Protein AF-A0A845JYW6-F1 (afdb_monomer_lite)

pLDDT: mean 92.96, std 7.3, range [47.09, 98.12]

Foldseek 3Di:
DDDWDKDWPDDADADQKTKIKIFAPCQQVVCLLFWDAPDDDDDDDDAQDWTWTFGADNPPRDTLFTWIKHWHPACRDPVNTTMIMIITGRHNSSRD

Radius of gyration: 12.9 Å; chains: 1; bounding box: 34×27×31 Å

Sequence (96 aa):
MNDTITAIATPPGEGGVGVIRISGKDALAIAFRLFHPASGPLEEPAPQKVLFGEIRDPETEQCVDQVLLTFFKQPKSYTAEDVIEISAHGGAWIVS

Secondary structure (DSSP, 8-state):
----EEEE-SPSS--SEEEEEEESTTHHHHHHHHEEESSS---PPPTT-EEEEEEE-TTT--EEEEEEEEEE-TTSSTTSS-EEEEEEE--TTT--

Structure (mmCIF, N/CA/C/O backbone):
data_AF-A0A845JYW6-F1
#
_entry.id   AF-A0A845JYW6-F1
#
loop_
_atom_site.group_PDB
_atom_site.id
_atom_site.type_symbol
_atom_site.label_atom_id
_atom_site.label_alt_id
_atom_site.label_comp_id
_atom_site.label_asym_id
_atom_site.label_entity_id
_atom_site.label_seq_id
_atom_site.pdbx_PDB_ins_code
_atom_site.Cartn_x
_atom_site.Cartn_y
_atom_site.Cartn_z
_atom_site.occupancy
_atom_site.B_iso_or_equiv
_atom_site.auth_seq_id
_atom_site.auth_comp_id
_atom_site.auth_asym_id
_atom_site.auth_atom_id
_atom_site.pdbx_PDB_model_num
ATOM 1 N N . MET A 1 1 ? -20.202 -8.983 2.331 1.00 47.09 1 MET A N 1
ATOM 2 C CA . MET A 1 1 ? -20.167 -9.812 1.109 1.00 47.09 1 MET A CA 1
ATOM 3 C C . MET A 1 1 ? -19.751 -8.887 -0.030 1.00 47.09 1 MET A C 1
ATOM 5 O O . MET A 1 1 ? -20.557 -8.574 -0.886 1.00 47.09 1 MET A O 1
ATOM 9 N N . ASN A 1 2 ? -18.529 -8.361 0.068 1.00 73.69 2 ASN A N 1
ATOM 10 C CA . ASN A 1 2 ? -17.922 -7.441 -0.890 1.00 73.69 2 ASN A CA 1
ATOM 11 C C . ASN A 1 2 ? -16.535 -8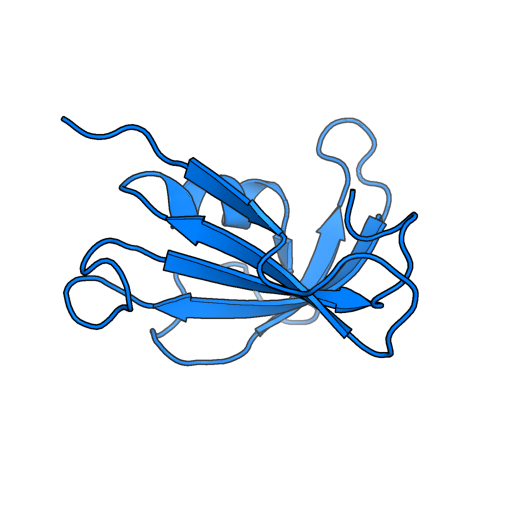.002 -1.191 1.00 73.69 2 ASN A C 1
ATOM 13 O O . ASN A 1 2 ? -15.850 -8.454 -0.263 1.00 73.69 2 ASN A O 1
ATOM 17 N N . ASP A 1 3 ? -16.171 -8.020 -2.464 1.00 91.44 3 ASP A N 1
ATOM 18 C CA . ASP A 1 3 ? -14.837 -8.406 -2.899 1.00 91.44 3 ASP A CA 1
ATOM 19 C C . ASP A 1 3 ? -13.830 -7.315 -2.528 1.00 91.44 3 ASP A C 1
ATOM 21 O O . ASP A 1 3 ? -14.181 -6.139 -2.416 1.00 91.44 3 ASP A O 1
ATOM 25 N N . THR A 1 4 ? -12.572 -7.706 -2.335 1.00 96.56 4 THR A N 1
ATOM 26 C CA . THR A 1 4 ? -11.482 -6.738 -2.195 1.00 96.56 4 THR A CA 1
ATOM 27 C C . THR A 1 4 ? -11.139 -6.202 -3.585 1.00 96.56 4 THR A C 1
ATOM 29 O O . THR A 1 4 ? -10.781 -6.973 -4.474 1.00 96.56 4 THR A O 1
ATOM 32 N N . ILE A 1 5 ? -11.261 -4.890 -3.778 1.00 96.56 5 ILE A N 1
ATOM 33 C CA . ILE A 1 5 ? -11.062 -4.213 -5.066 1.00 96.56 5 ILE A CA 1
ATOM 34 C C . ILE A 1 5 ? -9.756 -3.420 -5.083 1.00 96.56 5 ILE A C 1
ATOM 36 O O . ILE A 1 5 ? -9.284 -2.972 -4.039 1.00 96.56 5 ILE A O 1
ATOM 40 N N . THR A 1 6 ? -9.202 -3.200 -6.276 1.00 96.81 6 THR A N 1
ATOM 41 C CA . THR A 1 6 ? -8.035 -2.337 -6.495 1.00 96.81 6 THR A CA 1
ATOM 42 C C . THR A 1 6 ? -8.243 -1.432 -7.706 1.00 96.81 6 THR A C 1
ATOM 44 O O . THR A 1 6 ? -8.905 -1.828 -8.666 1.00 96.81 6 THR A O 1
ATOM 47 N N . ALA A 1 7 ? -7.708 -0.213 -7.655 1.00 95.50 7 ALA A N 1
ATOM 48 C CA . ALA A 1 7 ? -7.724 0.728 -8.770 1.00 95.50 7 ALA A CA 1
ATOM 49 C C . ALA A 1 7 ? -6.583 1.749 -8.671 1.00 95.50 7 ALA A C 1
ATOM 51 O O . ALA A 1 7 ? -6.135 2.105 -7.578 1.00 95.50 7 ALA A O 1
ATOM 52 N N . ILE A 1 8 ? -6.177 2.288 -9.821 1.00 95.50 8 ILE A N 1
ATOM 53 C CA . ILE A 1 8 ? -5.339 3.487 -9.897 1.00 95.50 8 ILE A CA 1
ATOM 54 C C . ILE A 1 8 ? -6.215 4.689 -9.513 1.00 95.50 8 ILE A C 1
ATOM 56 O O . ILE A 1 8 ? -7.242 4.948 -10.138 1.00 95.50 8 ILE A O 1
ATOM 60 N N . ALA A 1 9 ? -5.834 5.403 -8.457 1.00 94.50 9 ALA A N 1
ATOM 61 C CA . ALA A 1 9 ? -6.572 6.529 -7.887 1.00 94.50 9 ALA A CA 1
ATOM 62 C C . ALA A 1 9 ? -6.134 7.897 -8.447 1.00 94.50 9 ALA A C 1
ATOM 64 O O . ALA A 1 9 ? -6.775 8.910 -8.164 1.00 94.50 9 ALA A O 1
ATOM 65 N N . THR A 1 10 ? -5.056 7.940 -9.233 1.00 94.12 10 THR A N 1
ATOM 66 C CA . THR A 1 10 ? -4.554 9.138 -9.927 1.00 94.12 10 THR A CA 1
ATOM 67 C C . THR A 1 10 ? -4.913 9.132 -11.420 1.00 94.12 10 THR A C 1
ATOM 69 O O . THR A 1 10 ? -5.097 8.058 -11.991 1.00 94.12 10 THR A O 1
ATOM 72 N N . PRO A 1 11 ? -5.003 10.304 -12.086 1.00 92.19 11 PRO A N 1
ATOM 73 C CA . PRO A 1 11 ? -5.204 10.367 -13.534 1.00 92.19 11 PRO A CA 1
ATOM 74 C C . PRO A 1 11 ? -4.116 9.609 -14.316 1.00 92.19 11 PRO A C 1
ATOM 76 O O . PRO A 1 11 ? -2.975 9.553 -13.854 1.00 92.19 11 PRO A O 1
ATOM 79 N N . PRO A 1 12 ? -4.434 9.067 -15.506 1.00 88.12 12 PRO A N 1
ATOM 80 C CA . PRO A 1 12 ? -3.440 8.428 -16.360 1.00 88.12 12 PRO A CA 1
ATOM 81 C C . PRO A 1 12 ? -2.453 9.458 -16.923 1.00 88.12 12 PRO A C 1
ATOM 83 O O . PRO A 1 12 ? -2.828 10.594 -17.221 1.00 88.12 12 PRO A O 1
ATOM 86 N N . GLY A 1 13 ? -1.207 9.036 -17.130 1.00 84.06 13 GLY A N 1
ATOM 87 C CA . GLY A 1 13 ? -0.138 9.865 -17.683 1.00 84.06 13 GLY A CA 1
ATOM 88 C C . GLY A 1 13 ? 1.132 9.793 -16.843 1.00 84.06 13 GLY A C 1
ATOM 89 O O . GLY A 1 13 ? 1.266 8.925 -15.985 1.00 84.06 13 GLY A O 1
ATOM 90 N N . GLU A 1 14 ? 2.062 10.704 -17.112 1.00 87.00 14 GLU A N 1
ATOM 91 C CA . GLU A 1 14 ? 3.286 10.852 -16.326 1.00 87.00 14 GLU A CA 1
ATOM 92 C C . GLU A 1 14 ? 3.079 11.878 -15.208 1.00 87.00 14 GLU A C 1
ATOM 94 O O . GLU A 1 14 ? 2.622 13.000 -15.440 1.00 87.00 14 GLU A O 1
ATOM 99 N N . GLY A 1 15 ? 3.442 11.496 -13.988 1.00 88.50 15 GLY A N 1
ATOM 100 C CA . GLY A 1 15 ? 3.446 12.364 -12.817 1.00 88.50 15 GLY A CA 1
ATOM 101 C C . GLY A 1 15 ? 4.576 12.000 -11.861 1.00 88.50 15 GLY A C 1
ATOM 102 O O . GLY A 1 15 ? 5.187 10.941 -11.970 1.00 88.50 15 GLY A O 1
ATOM 10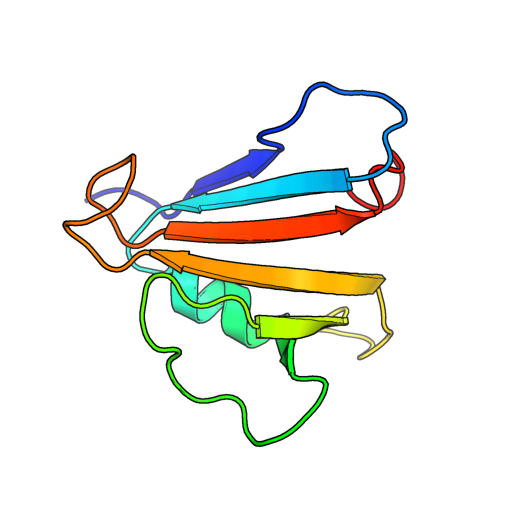3 N N . GLY A 1 16 ? 4.860 12.871 -10.889 1.00 91.81 16 GLY A N 1
ATOM 104 C CA . GLY A 1 16 ? 5.843 12.552 -9.847 1.00 91.81 16 GLY A CA 1
ATOM 105 C C . GLY A 1 16 ? 5.409 11.368 -8.975 1.00 91.81 16 GLY A C 1
ATOM 106 O O . GLY A 1 16 ? 6.245 10.578 -8.553 1.00 91.81 16 GLY A O 1
ATOM 107 N N . VAL A 1 17 ? 4.098 11.222 -8.751 1.00 94.81 17 VAL A N 1
ATOM 108 C CA . VAL A 1 17 ? 3.499 10.164 -7.929 1.00 94.81 17 VAL A CA 1
ATOM 109 C C . VAL A 1 17 ? 2.241 9.630 -8.607 1.00 94.81 17 VAL A C 1
ATOM 111 O O . VAL A 1 17 ? 1.427 10.415 -9.095 1.00 94.81 17 VAL A O 1
ATOM 114 N N . GLY A 1 18 ? 2.069 8.310 -8.586 1.00 96.06 18 GLY A N 1
ATOM 115 C CA . GLY A 1 18 ? 0.805 7.639 -8.868 1.00 96.06 18 GLY A CA 1
ATOM 116 C C . GLY A 1 18 ? 0.332 6.872 -7.638 1.00 96.06 18 GLY A C 1
ATOM 117 O O . GLY A 1 18 ? 1.148 6.355 -6.876 1.00 96.06 18 GLY A O 1
ATOM 118 N N . VAL A 1 19 ? -0.982 6.833 -7.415 1.00 97.06 19 VAL A N 1
ATOM 119 C CA . VAL A 1 19 ? -1.563 6.170 -6.237 1.00 97.06 19 VAL A CA 1
ATOM 120 C C . VAL A 1 19 ? -2.377 4.966 -6.675 1.00 97.06 19 VAL A C 1
ATOM 122 O O . VAL A 1 19 ? -3.288 5.103 -7.487 1.00 97.06 19 VAL A O 1
ATOM 125 N N . ILE A 1 20 ? -2.089 3.804 -6.096 1.00 97.38 20 ILE A N 1
ATOM 126 C CA . ILE A 1 20 ? -2.902 2.590 -6.214 1.00 97.38 20 ILE A CA 1
ATOM 127 C C . ILE A 1 20 ? -3.648 2.413 -4.895 1.00 97.38 20 ILE A C 1
ATOM 129 O O . ILE A 1 20 ? -3.040 2.446 -3.823 1.00 97.38 20 ILE A O 1
ATOM 133 N N . ARG A 1 21 ? -4.968 2.234 -4.958 1.00 97.81 21 ARG A N 1
ATOM 134 C CA . ARG A 1 21 ? -5.814 2.022 -3.781 1.00 97.81 21 ARG A CA 1
ATOM 135 C C . ARG A 1 21 ? -6.403 0.622 -3.797 1.00 97.81 21 ARG A C 1
ATOM 137 O O . ARG A 1 21 ? -7.020 0.237 -4.784 1.00 97.81 21 ARG A O 1
ATOM 144 N N . ILE A 1 22 ? -6.295 -0.073 -2.669 1.00 97.88 22 ILE A N 1
ATOM 145 C CA . ILE A 1 22 ? -6.929 -1.369 -2.414 1.00 97.88 22 ILE A CA 1
ATOM 146 C C . ILE A 1 22 ? -7.960 -1.178 -1.295 1.00 97.88 22 ILE A C 1
ATOM 148 O O . ILE A 1 22 ? -7.622 -0.601 -0.264 1.00 97.88 22 ILE A O 1
ATOM 152 N N . SER A 1 23 ? -9.200 -1.637 -1.477 1.00 97.94 23 SER A N 1
ATOM 153 C CA . SER A 1 23 ? -10.278 -1.554 -0.473 1.00 97.94 23 SER A CA 1
ATOM 154 C C . SER A 1 23 ? -10.926 -2.912 -0.274 1.00 97.94 23 SER A C 1
ATOM 156 O O . SER A 1 23 ? -11.278 -3.565 -1.253 1.00 97.94 23 SER A O 1
ATOM 158 N N . GLY A 1 24 ? -11.112 -3.317 0.979 1.00 97.06 24 GLY A N 1
ATOM 159 C CA . GLY A 1 24 ? -11.841 -4.528 1.341 1.00 97.06 24 GLY A CA 1
ATOM 160 C C . GLY A 1 24 ? -11.160 -5.330 2.444 1.00 97.06 24 GLY A C 1
ATOM 161 O O . GLY A 1 24 ? -10.067 -5.009 2.907 1.00 97.06 24 GLY A O 1
ATOM 162 N N . LYS A 1 25 ? -11.819 -6.414 2.857 1.00 95.81 25 LYS A N 1
ATOM 163 C CA . LYS A 1 25 ? -11.395 -7.268 3.982 1.00 95.81 25 LYS A CA 1
ATOM 164 C C . LYS A 1 25 ? -9.985 -7.864 3.831 1.00 95.81 25 LYS A C 1
ATOM 166 O O . LYS A 1 25 ? -9.352 -8.155 4.839 1.00 95.81 25 LYS A O 1
ATOM 171 N N . ASP A 1 26 ? -9.502 -8.039 2.599 1.00 96.62 26 ASP A N 1
ATOM 172 C CA . ASP A 1 26 ? -8.192 -8.638 2.320 1.00 96.62 26 ASP A CA 1
ATOM 173 C C . ASP A 1 26 ? -7.142 -7.582 1.934 1.00 96.62 26 ASP A C 1
ATOM 175 O O . ASP A 1 26 ? -6.009 -7.941 1.621 1.00 96.62 26 ASP A O 1
ATOM 179 N N . ALA A 1 27 ? -7.479 -6.282 1.958 1.00 96.56 27 ALA A N 1
ATOM 180 C CA . ALA A 1 27 ? -6.605 -5.214 1.465 1.00 96.56 27 ALA A CA 1
ATOM 181 C C . ALA A 1 27 ? -5.228 -5.226 2.142 1.00 96.56 27 ALA A C 1
ATOM 183 O O . ALA A 1 27 ? -4.199 -5.192 1.464 1.00 96.56 27 ALA A O 1
ATOM 184 N N . LEU A 1 28 ? -5.210 -5.345 3.473 1.00 95.44 28 LEU A N 1
ATOM 185 C CA . LEU A 1 28 ? -3.974 -5.412 4.249 1.00 95.44 28 LEU A CA 1
ATOM 186 C C . LEU A 1 28 ? -3.153 -6.663 3.904 1.00 95.44 28 LEU A C 1
ATOM 188 O O . LEU A 1 28 ? -1.954 -6.559 3.669 1.00 95.44 28 LEU A O 1
ATOM 192 N N . ALA A 1 29 ? -3.797 -7.831 3.825 1.00 95.38 29 ALA A N 1
ATOM 193 C CA . ALA A 1 29 ? -3.125 -9.097 3.536 1.00 95.38 29 ALA A CA 1
ATOM 194 C C . ALA A 1 29 ? -2.506 -9.116 2.129 1.00 95.38 29 ALA A C 1
ATOM 196 O O . ALA A 1 29 ? -1.375 -9.568 1.957 1.00 95.38 29 ALA A O 1
ATOM 197 N N . ILE A 1 30 ? -3.223 -8.589 1.130 1.00 95.81 30 ILE A N 1
ATOM 198 C CA . ILE A 1 30 ? -2.722 -8.460 -0.243 1.00 95.81 30 ILE A CA 1
ATOM 199 C C . ILE A 1 30 ? -1.507 -7.535 -0.273 1.00 95.81 30 ILE A C 1
ATOM 201 O O . ILE A 1 30 ? -0.471 -7.910 -0.820 1.00 95.81 30 ILE A O 1
ATOM 205 N N . ALA A 1 31 ? -1.609 -6.355 0.344 1.00 95.50 31 ALA A N 1
ATOM 206 C CA . ALA A 1 31 ? -0.514 -5.394 0.364 1.00 95.50 31 ALA A CA 1
ATOM 207 C C . ALA A 1 31 ? 0.733 -5.955 1.060 1.00 95.50 31 ALA A C 1
ATOM 209 O O . ALA A 1 31 ? 1.841 -5.785 0.564 1.00 95.50 31 ALA A O 1
ATOM 210 N N . PHE A 1 32 ? 0.556 -6.684 2.162 1.00 92.88 32 PHE A N 1
ATOM 211 C CA . PHE A 1 32 ? 1.654 -7.252 2.948 1.00 92.88 32 PHE A CA 1
ATOM 212 C C . PHE A 1 32 ? 2.367 -8.417 2.262 1.00 92.88 32 PHE A C 1
ATOM 214 O O . PHE A 1 32 ? 3.505 -8.719 2.599 1.00 92.88 32 PHE A O 1
ATOM 221 N N . ARG A 1 33 ? 1.733 -9.058 1.277 1.00 94.62 33 ARG A N 1
ATOM 222 C CA . ARG A 1 33 ? 2.407 -10.060 0.444 1.00 94.62 33 ARG A CA 1
ATOM 223 C C . ARG A 1 33 ? 3.389 -9.432 -0.551 1.00 94.62 33 ARG A C 1
ATOM 225 O O . ARG A 1 33 ? 4.280 -10.117 -1.028 1.00 94.62 33 ARG A O 1
ATOM 232 N N . LEU A 1 34 ? 3.183 -8.164 -0.906 1.00 96.00 34 LEU A N 1
ATOM 233 C CA . LEU A 1 34 ? 3.950 -7.458 -1.937 1.00 96.00 34 LEU A CA 1
ATOM 234 C C . LEU A 1 34 ? 4.948 -6.460 -1.334 1.00 96.00 34 LEU A C 1
ATOM 236 O O . LEU A 1 34 ? 6.031 -6.241 -1.879 1.00 96.00 34 LEU A O 1
ATOM 240 N N . PHE A 1 35 ? 4.571 -5.833 -0.221 1.00 97.25 35 PHE A N 1
ATOM 241 C CA . PHE A 1 35 ? 5.320 -4.757 0.406 1.00 97.25 35 PHE A CA 1
ATOM 242 C C . PHE A 1 35 ? 6.398 -5.270 1.358 1.00 97.25 35 PHE A C 1
ATOM 244 O O . PHE A 1 35 ? 6.134 -6.062 2.259 1.00 97.25 35 PHE A O 1
ATOM 251 N N . HIS A 1 36 ? 7.598 -4.727 1.199 1.00 96.25 36 HIS A N 1
ATOM 252 C CA . HIS A 1 36 ? 8.771 -5.020 2.003 1.00 96.25 36 HIS A CA 1
ATOM 253 C C . HIS A 1 36 ? 9.266 -3.719 2.645 1.00 96.25 36 HIS A C 1
ATOM 255 O O . HIS A 1 36 ? 9.678 -2.807 1.925 1.00 96.25 36 HIS A O 1
ATOM 261 N N . PRO A 1 37 ? 9.218 -3.578 3.980 1.00 95.75 37 PRO A N 1
ATOM 262 C CA . PRO A 1 37 ? 9.611 -2.341 4.639 1.00 95.75 37 PRO A CA 1
ATOM 263 C C . PRO A 1 37 ? 11.114 -2.096 4.467 1.00 95.75 37 PRO A C 1
ATOM 265 O O . PRO A 1 37 ? 11.922 -3.017 4.565 1.00 95.75 37 PRO A O 1
ATOM 268 N N . ALA A 1 38 ? 11.503 -0.836 4.257 1.00 95.19 38 ALA A N 1
ATOM 269 C CA . ALA A 1 38 ? 12.914 -0.466 4.127 1.00 95.19 38 ALA A CA 1
ATOM 270 C C . ALA A 1 38 ? 13.699 -0.671 5.436 1.00 95.19 38 ALA A C 1
ATOM 272 O O . ALA A 1 38 ? 14.926 -0.776 5.426 1.00 95.19 38 ALA A O 1
ATOM 273 N N . SER A 1 39 ? 13.004 -0.694 6.577 1.00 91.12 39 SER A N 1
ATOM 274 C CA . SER A 1 39 ? 13.589 -0.969 7.883 1.00 91.12 39 SER A CA 1
ATOM 275 C C . SER A 1 39 ? 12.600 -1.670 8.813 1.00 91.12 39 SER A C 1
ATOM 277 O O . SER A 1 39 ? 11.404 -1.384 8.811 1.00 91.12 39 SER A O 1
ATOM 279 N N . GLY A 1 40 ? 13.129 -2.567 9.648 1.00 87.50 40 GLY A N 1
ATOM 280 C CA . GLY A 1 40 ? 12.345 -3.314 10.632 1.00 87.50 40 GLY A CA 1
ATOM 281 C C . GLY A 1 40 ? 11.527 -4.473 10.042 1.00 87.50 40 GLY A C 1
ATOM 282 O O . GLY A 1 40 ? 11.536 -4.698 8.832 1.00 87.50 40 GLY A O 1
ATOM 283 N N . PRO A 1 41 ? 10.865 -5.260 10.907 1.00 86.88 41 PRO A N 1
ATOM 284 C CA . PRO A 1 41 ? 9.971 -6.330 10.479 1.00 86.88 41 PRO A CA 1
ATOM 285 C C . PRO A 1 41 ? 8.657 -5.775 9.909 1.00 86.88 41 PRO A C 1
ATOM 287 O O . PRO A 1 41 ? 8.212 -4.685 10.271 1.00 86.88 41 PRO A O 1
ATOM 290 N N . LEU A 1 42 ? 8.011 -6.554 9.039 1.00 83.50 42 LEU A N 1
ATOM 291 C CA . LEU A 1 42 ? 6.672 -6.255 8.536 1.00 83.50 42 LEU A CA 1
ATOM 292 C C . LEU A 1 42 ? 5.620 -6.677 9.575 1.00 83.50 42 LEU A C 1
ATOM 294 O O . LEU A 1 42 ? 5.254 -7.847 9.667 1.00 83.50 42 LEU A O 1
ATOM 298 N N . GLU A 1 43 ? 5.151 -5.715 10.366 1.00 88.25 43 GLU A N 1
ATOM 299 C CA . GLU A 1 43 ? 4.081 -5.879 11.361 1.00 88.25 43 GLU A CA 1
ATOM 300 C C . GLU A 1 43 ? 2.820 -5.117 10.932 1.00 88.25 43 GLU A C 1
ATOM 302 O O . GLU A 1 43 ? 2.909 -4.197 10.116 1.00 88.25 43 GLU A O 1
ATOM 307 N N . GLU A 1 44 ? 1.641 -5.479 11.468 1.00 87.06 44 GLU A N 1
ATOM 308 C CA . GLU A 1 44 ? 0.405 -4.721 11.201 1.00 87.06 44 GLU A CA 1
ATOM 309 C C . GLU A 1 44 ? 0.651 -3.240 11.534 1.00 87.06 44 GLU A C 1
ATOM 311 O O . GLU A 1 44 ? 0.993 -2.910 12.675 1.00 87.06 44 GLU A O 1
ATOM 316 N N . PRO A 1 45 ? 0.511 -2.325 10.561 1.00 87.62 45 PRO A N 1
ATOM 317 C CA . PRO A 1 45 ? 0.955 -0.967 10.750 1.00 87.62 45 PRO A CA 1
ATOM 318 C C . PRO A 1 45 ? -0.094 -0.206 11.546 1.00 87.62 45 PRO A C 1
ATOM 320 O O . PRO A 1 45 ? -1.302 -0.417 11.405 1.00 87.62 45 PRO A O 1
ATOM 323 N N . ALA A 1 46 ? 0.360 0.744 12.358 1.00 92.31 46 ALA A N 1
ATOM 324 C CA . ALA A 1 46 ? -0.562 1.689 12.963 1.00 92.31 46 ALA A CA 1
ATOM 325 C C . ALA A 1 46 ? -1.345 2.415 11.846 1.00 92.31 46 ALA A C 1
ATOM 327 O O . ALA A 1 46 ? -0.732 2.902 10.890 1.00 92.31 46 ALA A O 1
ATOM 328 N N . PRO A 1 47 ? -2.684 2.504 11.941 1.00 94.62 47 PRO A N 1
ATOM 329 C CA . PRO A 1 47 ? -3.476 3.148 10.907 1.00 94.62 47 PRO A CA 1
ATOM 330 C C . PRO A 1 47 ? -3.086 4.622 10.769 1.00 94.62 47 PRO A C 1
ATOM 332 O O . PRO A 1 47 ? -2.712 5.277 11.743 1.00 94.62 47 PRO A O 1
ATOM 335 N N . GLN A 1 48 ? -3.205 5.145 9.550 1.00 94.88 48 GLN A N 1
ATOM 336 C CA . GLN A 1 48 ? -2.893 6.527 9.180 1.00 94.88 48 GLN A CA 1
ATOM 337 C C . GLN A 1 48 ? -1.423 6.900 9.441 1.00 94.88 48 GLN A C 1
ATOM 339 O O . GLN A 1 48 ? -1.091 8.059 9.701 1.00 94.88 48 GLN A O 1
ATOM 344 N N . LYS A 1 49 ? -0.529 5.908 9.372 1.00 94.44 49 LYS A N 1
ATOM 345 C CA . LYS A 1 49 ? 0.921 6.096 9.320 1.00 94.44 49 LYS A CA 1
ATOM 346 C C . LYS A 1 49 ? 1.443 5.707 7.949 1.00 94.44 49 LYS A C 1
ATOM 348 O O . LYS A 1 49 ? 0.942 4.777 7.325 1.00 94.44 49 LYS A O 1
ATOM 353 N N . VAL A 1 50 ? 2.462 6.442 7.524 1.00 95.69 50 VAL A N 1
ATOM 354 C CA . VAL A 1 50 ? 3.168 6.202 6.272 1.00 95.69 50 VAL A CA 1
ATOM 355 C C . VAL A 1 50 ? 4.349 5.284 6.554 1.00 95.69 50 VAL A C 1
ATOM 357 O O . VAL A 1 50 ? 5.153 5.563 7.445 1.00 95.69 50 VAL A O 1
ATOM 360 N N . LEU A 1 51 ? 4.446 4.208 5.787 1.00 95.88 51 LEU A N 1
ATOM 361 C CA . LEU A 1 51 ? 5.578 3.294 5.761 1.00 95.88 51 LEU A CA 1
ATOM 362 C C . LEU A 1 51 ? 6.363 3.513 4.472 1.00 95.88 51 LEU A C 1
ATOM 364 O O . LEU A 1 51 ? 5.767 3.708 3.415 1.00 95.88 51 LEU A O 1
ATOM 368 N N . PHE A 1 52 ? 7.687 3.452 4.558 1.00 97.38 52 PHE A N 1
ATOM 369 C CA . PHE A 1 52 ? 8.571 3.478 3.396 1.00 97.38 52 PHE A CA 1
ATOM 370 C C . PHE A 1 52 ? 9.151 2.086 3.154 1.00 97.38 52 PHE A C 1
ATOM 372 O O . PHE A 1 52 ? 9.548 1.399 4.101 1.00 97.38 52 PHE A O 1
ATOM 379 N N . GLY A 1 53 ? 9.193 1.670 1.895 1.00 97.06 53 GLY A N 1
ATOM 380 C CA . GLY A 1 53 ? 9.656 0.345 1.519 1.00 97.06 53 GLY A CA 1
ATOM 381 C C . GLY A 1 53 ? 9.589 0.112 0.023 1.00 97.06 53 GLY A C 1
ATOM 382 O O . GLY A 1 53 ? 9.550 1.050 -0.768 1.00 97.06 53 GLY A O 1
ATOM 383 N N . GLU A 1 54 ? 9.571 -1.156 -0.348 1.00 97.56 54 GLU A N 1
ATOM 384 C CA . GLU A 1 54 ? 9.589 -1.624 -1.726 1.00 97.56 54 GLU A CA 1
ATOM 385 C C . GLU A 1 54 ? 8.360 -2.481 -2.002 1.00 97.56 54 GLU A C 1
ATOM 387 O O . GLU A 1 54 ? 7.945 -3.277 -1.160 1.00 97.56 54 GLU A O 1
ATOM 392 N N . ILE A 1 55 ? 7.805 -2.360 -3.202 1.00 97.25 55 ILE A N 1
ATOM 393 C CA . ILE A 1 55 ? 6.946 -3.400 -3.764 1.00 97.25 55 ILE A CA 1
ATOM 394 C C . ILE A 1 55 ? 7.838 -4.358 -4.535 1.00 97.25 55 ILE A C 1
ATOM 396 O O . ILE A 1 55 ? 8.653 -3.933 -5.355 1.00 97.25 55 ILE A O 1
ATOM 400 N N . ARG A 1 56 ? 7.683 -5.653 -4.267 1.00 96.31 56 ARG A N 1
ATOM 401 C CA . ARG A 1 56 ? 8.417 -6.713 -4.953 1.00 96.31 56 ARG A CA 1
ATOM 402 C C . ARG A 1 56 ? 7.468 -7.636 -5.690 1.00 96.31 56 ARG A C 1
ATOM 404 O O . ARG A 1 56 ? 6.342 -7.873 -5.251 1.00 96.31 56 ARG A O 1
ATOM 411 N N . ASP A 1 57 ? 7.945 -8.147 -6.813 1.00 94.19 57 ASP A N 1
ATOM 412 C CA . ASP A 1 57 ? 7.258 -9.194 -7.546 1.00 94.19 57 ASP A CA 1
ATOM 413 C C . ASP A 1 57 ? 7.268 -10.490 -6.705 1.00 94.19 57 ASP A C 1
ATOM 415 O O . ASP A 1 57 ? 8.340 -10.926 -6.278 1.00 94.19 57 ASP A O 1
ATOM 419 N N . PRO A 1 58 ? 6.102 -11.102 -6.429 1.00 92.12 58 PRO A N 1
ATOM 420 C CA . PRO A 1 58 ? 5.997 -12.224 -5.496 1.00 92.12 58 PRO A CA 1
ATOM 421 C C . PRO A 1 58 ? 6.554 -13.547 -6.044 1.00 92.12 58 PRO A C 1
ATOM 423 O O . PRO A 1 58 ? 6.649 -14.512 -5.290 1.00 92.12 58 PRO A O 1
ATOM 426 N N . GLU A 1 59 ? 6.864 -13.637 -7.341 1.00 94.38 59 GLU A N 1
ATOM 427 C CA . GLU A 1 59 ? 7.439 -14.841 -7.951 1.00 94.38 59 GLU A CA 1
ATOM 428 C C . GLU A 1 59 ? 8.963 -14.738 -8.068 1.00 94.38 59 GLU A C 1
ATOM 430 O O . GLU A 1 59 ? 9.679 -15.719 -7.869 1.00 94.38 59 GLU A O 1
ATOM 435 N N . THR A 1 60 ? 9.464 -13.548 -8.397 1.00 95.62 60 THR A N 1
ATOM 436 C CA . THR A 1 60 ? 10.878 -13.304 -8.707 1.00 95.62 60 THR A CA 1
ATOM 437 C C . THR A 1 60 ? 11.639 -12.583 -7.598 1.00 95.62 60 THR A C 1
ATOM 439 O O . THR A 1 60 ? 12.867 -12.513 -7.670 1.00 95.62 60 THR A O 1
ATOM 442 N N . GLU A 1 61 ? 10.941 -12.038 -6.596 1.00 94.25 61 GLU A N 1
ATOM 443 C CA . GLU A 1 61 ? 11.488 -11.208 -5.509 1.00 94.25 61 GLU A CA 1
ATOM 444 C C . GLU A 1 61 ? 12.178 -9.916 -5.993 1.00 94.25 61 GLU A C 1
ATOM 446 O O . GLU A 1 61 ? 12.850 -9.221 -5.222 1.00 94.25 61 GLU A O 1
ATOM 451 N N . GLN A 1 62 ? 12.025 -9.570 -7.276 1.00 96.31 62 GLN A N 1
ATOM 452 C CA . GLN A 1 62 ? 12.613 -8.367 -7.852 1.00 96.31 62 GLN A CA 1
ATOM 453 C C . GLN A 1 62 ? 11.865 -7.123 -7.377 1.00 96.31 62 GLN A C 1
ATOM 455 O O . GLN A 1 62 ? 10.637 -7.103 -7.305 1.00 96.31 62 GLN A O 1
ATOM 460 N N . CYS A 1 63 ? 12.622 -6.070 -7.064 1.00 95.88 63 CYS A N 1
ATOM 461 C CA . CYS A 1 63 ? 12.055 -4.772 -6.719 1.00 95.88 63 CYS A CA 1
ATOM 462 C C . CYS A 1 63 ? 11.362 -4.170 -7.947 1.00 95.88 63 CYS A C 1
ATOM 464 O O . CYS A 1 63 ? 11.999 -3.972 -8.982 1.00 95.88 63 CYS A O 1
ATOM 466 N N . VAL A 1 64 ? 10.063 -3.902 -7.807 1.00 95.69 64 VAL A N 1
ATOM 467 C CA . VAL A 1 64 ? 9.235 -3.228 -8.812 1.00 95.69 64 VAL A CA 1
ATOM 468 C C . VAL A 1 64 ? 9.356 -1.720 -8.638 1.00 95.69 64 VAL A C 1
ATOM 470 O O . VAL A 1 64 ? 9.625 -1.013 -9.605 1.00 95.69 64 VAL A O 1
ATOM 473 N N . ASP A 1 65 ? 9.179 -1.233 -7.405 1.00 96.94 65 ASP A N 1
ATOM 474 C CA . ASP A 1 65 ? 9.330 0.185 -7.081 1.00 96.94 65 ASP A CA 1
ATOM 475 C C . ASP A 1 65 ? 9.581 0.437 -5.586 1.00 96.94 65 ASP A C 1
ATOM 477 O O . ASP A 1 65 ? 9.194 -0.360 -4.727 1.00 96.94 65 ASP A O 1
ATOM 481 N N . GLN A 1 66 ? 10.172 1.592 -5.277 1.00 97.25 66 GLN A N 1
ATOM 482 C CA . GLN A 1 66 ? 10.224 2.162 -3.932 1.00 97.25 66 GLN A CA 1
ATOM 483 C C . GLN A 1 66 ? 8.986 3.026 -3.691 1.00 97.25 66 GLN A C 1
ATOM 485 O O . GLN A 1 66 ? 8.732 3.984 -4.418 1.00 97.25 66 GLN A O 1
ATOM 490 N N . VAL A 1 67 ? 8.226 2.712 -2.645 1.00 98.00 67 VAL A N 1
ATOM 491 C CA . VAL A 1 67 ? 6.892 3.279 -2.427 1.00 98.00 67 VAL A CA 1
ATOM 492 C C . VAL A 1 67 ? 6.699 3.805 -1.011 1.00 98.00 67 VAL A C 1
ATOM 494 O O . VAL A 1 67 ? 7.395 3.431 -0.061 1.00 98.00 67 VAL A O 1
ATOM 497 N N . LEU A 1 68 ? 5.671 4.637 -0.866 1.00 97.69 68 LEU A N 1
ATOM 498 C CA . LEU A 1 68 ? 5.059 4.943 0.419 1.00 97.69 68 LEU A CA 1
ATOM 499 C C . LEU A 1 68 ? 3.735 4.187 0.541 1.00 97.69 68 LEU A C 1
ATOM 501 O O . LEU A 1 68 ? 2.862 4.326 -0.312 1.00 97.69 68 LEU A O 1
ATOM 505 N N . LEU A 1 69 ? 3.565 3.425 1.618 1.00 97.56 69 LEU A N 1
ATOM 506 C CA . LEU A 1 69 ? 2.337 2.692 1.917 1.00 97.56 69 LEU A CA 1
ATOM 507 C C . LEU A 1 69 ? 1.620 3.326 3.108 1.00 97.56 69 LEU A C 1
ATOM 509 O O . LEU A 1 69 ? 2.237 3.607 4.134 1.00 97.56 69 LEU A O 1
ATOM 513 N N . THR A 1 70 ? 0.307 3.522 2.996 1.00 97.38 70 THR A N 1
ATOM 514 C CA . THR A 1 70 ? -0.544 3.991 4.098 1.00 97.38 70 THR A CA 1
ATOM 515 C C . THR A 1 70 ? -1.723 3.050 4.294 1.00 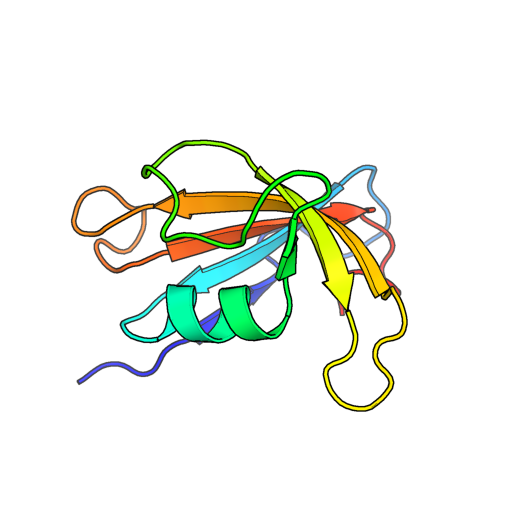97.38 70 THR A C 1
ATOM 517 O O . THR A 1 70 ? -2.447 2.744 3.349 1.00 97.38 70 THR A O 1
ATOM 520 N N . PHE A 1 71 ? -1.939 2.616 5.536 1.00 97.44 71 PHE A N 1
ATOM 521 C CA . PHE A 1 71 ? -3.089 1.800 5.922 1.00 97.44 71 PHE A CA 1
ATOM 522 C C . PHE A 1 71 ? -4.157 2.640 6.621 1.00 97.44 71 PHE A C 1
ATOM 524 O O . PHE A 1 71 ? -3.872 3.343 7.588 1.00 97.44 71 PHE A O 1
ATOM 531 N N . PHE A 1 72 ? -5.403 2.522 6.182 1.00 97.38 72 PHE A N 1
ATOM 532 C CA . PHE A 1 72 ? -6.576 3.096 6.826 1.00 97.38 72 PHE A CA 1
ATOM 533 C C . PHE A 1 72 ? -7.466 1.963 7.326 1.00 97.38 72 PHE A C 1
ATOM 535 O O . PHE A 1 72 ? -8.104 1.266 6.540 1.00 97.38 72 PHE A O 1
ATOM 542 N N . LYS A 1 73 ? -7.514 1.796 8.648 1.00 96.81 73 LYS A N 1
ATOM 543 C CA . LYS A 1 73 ? -8.354 0.784 9.2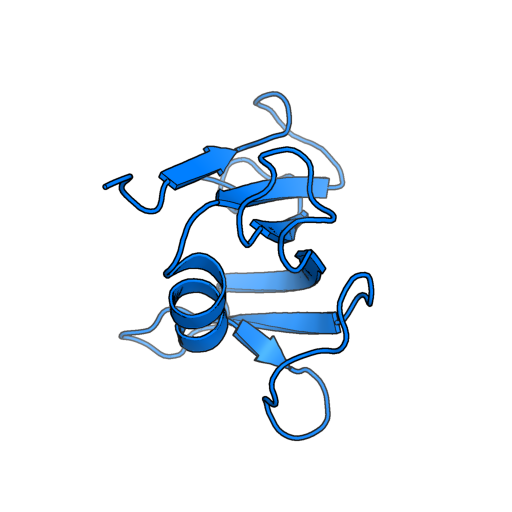90 1.00 96.81 73 LYS A CA 1
ATOM 544 C C . LYS A 1 73 ? -9.813 1.225 9.315 1.00 96.81 73 LYS A C 1
ATOM 546 O O . LYS A 1 73 ? -10.115 2.368 9.682 1.00 96.81 73 LYS A O 1
ATOM 551 N N . GLN A 1 74 ? -10.720 0.308 9.003 1.00 95.50 74 GLN A N 1
ATOM 552 C CA . GLN A 1 74 ? -12.152 0.522 9.180 1.00 95.50 74 GLN A CA 1
ATOM 553 C C . GLN A 1 74 ? -12.498 0.938 10.629 1.00 95.50 74 GLN A C 1
ATOM 555 O O . GLN A 1 74 ? -11.815 0.541 11.579 1.00 95.50 74 GLN A O 1
ATOM 560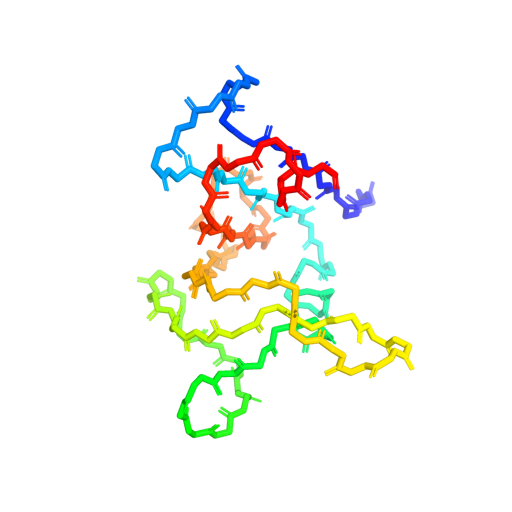 N N . PRO A 1 75 ? -13.557 1.738 10.849 1.00 95.56 75 PRO A N 1
ATOM 561 C CA . PRO A 1 75 ? -14.396 2.404 9.848 1.00 95.56 75 PRO A CA 1
ATOM 562 C C . PRO A 1 75 ? -13.813 3.753 9.380 1.00 95.56 75 PRO A C 1
ATOM 564 O O . PRO A 1 75 ? -14.503 4.536 8.734 1.00 95.56 75 PRO A O 1
ATOM 567 N N . LYS A 1 76 ? -12.568 4.084 9.750 1.00 95.88 76 LYS A N 1
ATOM 568 C CA . LYS A 1 76 ? -11.960 5.409 9.541 1.00 95.88 76 LYS A CA 1
ATOM 569 C C . LYS A 1 76 ? -11.209 5.485 8.208 1.00 95.88 76 LYS A C 1
ATOM 571 O O . LYS A 1 76 ? -10.029 5.831 8.165 1.00 95.88 76 LYS A O 1
ATOM 576 N N . SER A 1 77 ? -11.909 5.170 7.125 1.00 95.69 77 SER A N 1
ATOM 577 C CA . SER A 1 77 ? -11.393 5.170 5.754 1.00 95.69 77 SER A CA 1
ATOM 578 C C . SER A 1 77 ? -12.420 5.767 4.785 1.00 95.69 77 SER A C 1
ATOM 580 O O . SER A 1 77 ? -13.568 6.010 5.154 1.00 95.69 77 SER A O 1
ATOM 582 N N . TYR A 1 78 ? -12.017 6.000 3.533 1.00 93.06 78 TYR A N 1
ATOM 583 C CA . TYR A 1 78 ? -12.891 6.578 2.505 1.00 93.06 78 TYR A CA 1
ATOM 584 C C . TYR A 1 78 ? -14.108 5.694 2.179 1.00 93.06 78 TYR A C 1
ATOM 586 O O . TYR A 1 78 ? -15.205 6.205 1.974 1.00 93.06 78 TYR A O 1
ATOM 594 N N . THR A 1 79 ? -13.922 4.373 2.154 1.00 94.75 79 THR A N 1
ATOM 595 C CA . THR A 1 79 ? -14.973 3.384 1.854 1.00 94.75 79 THR A CA 1
ATOM 596 C C . THR A 1 79 ? -15.622 2.795 3.109 1.00 94.75 79 THR A C 1
ATOM 598 O O . THR A 1 79 ? -16.512 1.960 2.994 1.00 94.75 79 THR A O 1
ATOM 601 N N . ALA A 1 80 ? -15.177 3.208 4.302 1.00 95.00 80 ALA A N 1
ATOM 602 C CA . ALA A 1 80 ? -15.470 2.584 5.596 1.00 95.00 80 ALA A CA 1
ATOM 603 C C . ALA A 1 80 ? -15.003 1.116 5.744 1.00 95.00 80 ALA A C 1
ATOM 605 O O . ALA A 1 80 ? -15.253 0.506 6.781 1.00 95.00 80 ALA A O 1
ATOM 606 N N . GLU A 1 81 ? -14.281 0.571 4.761 1.00 96.12 81 GLU A N 1
ATOM 607 C CA . GLU A 1 81 ? -13.596 -0.727 4.822 1.00 96.12 81 GLU A CA 1
ATOM 608 C C . GLU A 1 81 ? -12.114 -0.547 5.185 1.00 96.12 81 GLU A C 1
ATOM 610 O O . GLU A 1 81 ? -11.627 0.574 5.342 1.00 96.12 81 GLU A O 1
ATOM 615 N N . ASP A 1 82 ? -11.368 -1.639 5.320 1.00 97.12 82 ASP A N 1
ATOM 616 C CA . ASP A 1 82 ? -9.911 -1.547 5.367 1.00 97.12 82 ASP A CA 1
ATOM 617 C C . ASP A 1 82 ? -9.385 -1.095 3.997 1.00 97.12 82 ASP A C 1
ATOM 619 O O . ASP A 1 82 ? -9.761 -1.648 2.961 1.00 97.12 82 ASP A O 1
ATOM 623 N N . VAL A 1 83 ? -8.544 -0.057 3.992 1.00 97.81 83 VAL A N 1
ATOM 624 C CA . VAL A 1 83 ? -7.994 0.548 2.773 1.00 97.81 83 VAL A CA 1
ATOM 625 C C . VAL A 1 83 ? -6.478 0.634 2.862 1.00 97.81 83 VAL A C 1
ATOM 627 O O . VAL A 1 83 ? -5.928 1.081 3.866 1.00 97.81 83 VAL A O 1
ATOM 630 N N . ILE A 1 84 ? -5.806 0.255 1.781 1.00 98.12 84 ILE A N 1
ATOM 631 C CA . ILE A 1 84 ? -4.382 0.499 1.564 1.00 98.12 84 ILE A CA 1
ATOM 632 C C . ILE A 1 84 ? -4.237 1.498 0.423 1.00 98.12 84 ILE A C 1
ATOM 634 O O . ILE A 1 84 ? -4.873 1.352 -0.619 1.00 98.12 84 ILE A O 1
ATOM 638 N N . GLU A 1 85 ? -3.373 2.488 0.608 1.00 98.00 85 GLU A N 1
ATOM 639 C CA . GLU A 1 85 ? -2.900 3.357 -0.465 1.00 98.00 85 GLU A CA 1
ATOM 640 C C . GLU A 1 85 ? -1.397 3.168 -0.646 1.00 98.00 85 GLU A C 1
ATOM 642 O O . GLU A 1 85 ? -0.633 3.235 0.319 1.00 98.00 85 GLU A O 1
ATOM 647 N N . ILE A 1 86 ? -0.992 2.924 -1.889 1.00 97.88 86 ILE A N 1
ATOM 648 C CA . ILE A 1 86 ? 0.399 2.783 -2.310 1.00 97.88 86 ILE A CA 1
ATOM 649 C C . ILE A 1 86 ? 0.709 3.967 -3.219 1.00 97.88 86 ILE A C 1
ATOM 651 O O . ILE A 1 86 ? 0.178 4.057 -4.324 1.00 97.88 86 I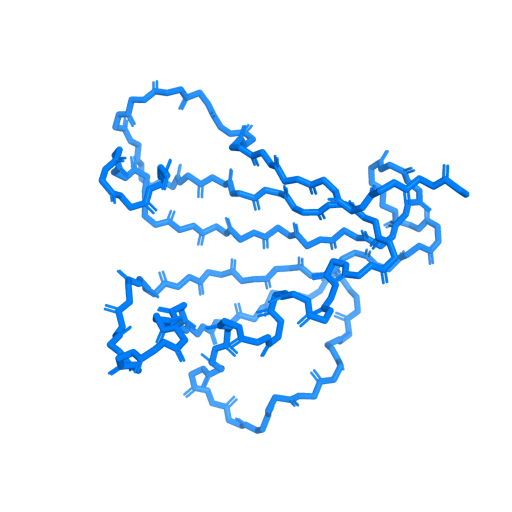LE A O 1
ATOM 655 N N . SER A 1 87 ? 1.555 4.871 -2.742 1.00 97.75 87 SER A N 1
ATOM 656 C CA . SER A 1 87 ? 2.090 5.987 -3.516 1.00 97.75 87 SER A CA 1
ATOM 657 C C . SER A 1 87 ? 3.428 5.565 -4.116 1.00 97.75 87 SER A C 1
ATOM 659 O O . SER A 1 87 ? 4.420 5.441 -3.395 1.00 97.75 87 SER A O 1
ATOM 661 N N . ALA A 1 88 ? 3.424 5.331 -5.423 1.00 96.56 88 ALA A N 1
ATOM 662 C CA . ALA A 1 88 ? 4.557 4.893 -6.234 1.00 96.56 88 ALA A CA 1
ATOM 663 C C . ALA A 1 88 ? 5.030 6.023 -7.163 1.00 96.56 88 ALA A C 1
ATOM 665 O O . ALA A 1 88 ? 4.368 7.063 -7.271 1.00 96.56 88 ALA A O 1
ATOM 666 N N . HIS A 1 89 ? 6.146 5.832 -7.866 1.00 95.56 89 HIS A N 1
ATOM 667 C CA . HIS A 1 89 ? 6.549 6.751 -8.930 1.00 95.56 89 HIS A CA 1
ATOM 668 C C . HIS A 1 89 ? 5.465 6.808 -10.013 1.00 95.56 89 HIS A C 1
ATOM 670 O O . HIS A 1 89 ? 4.998 5.783 -10.498 1.00 95.56 89 HIS A O 1
ATOM 676 N N . GLY A 1 90 ? 5.056 8.010 -10.423 1.00 84.88 90 GLY A N 1
ATOM 677 C CA . GLY A 1 90 ? 3.915 8.209 -11.330 1.00 84.88 90 GLY A CA 1
ATOM 678 C C . GLY A 1 90 ? 4.195 7.936 -12.810 1.00 84.88 90 GLY A C 1
ATOM 679 O O . GLY A 1 90 ? 3.581 8.565 -13.669 1.00 84.88 90 GLY A O 1
ATOM 680 N N . GLY A 1 91 ? 5.134 7.044 -13.129 1.00 83.31 91 GLY A N 1
ATOM 681 C CA . GLY A 1 91 ? 5.351 6.581 -14.497 1.00 83.31 91 GLY A CA 1
ATOM 682 C C . GLY A 1 91 ? 4.301 5.541 -14.883 1.00 83.31 91 GLY A C 1
ATOM 683 O O . GLY A 1 91 ? 4.033 4.624 -14.112 1.00 83.31 91 GLY A O 1
ATOM 684 N N . ALA A 1 92 ? 3.745 5.626 -16.094 1.00 75.88 92 ALA A N 1
ATOM 685 C CA . ALA A 1 92 ? 2.722 4.681 -16.560 1.00 75.88 92 ALA A CA 1
ATOM 686 C C . ALA A 1 92 ? 3.180 3.208 -16.534 1.00 75.88 92 ALA A C 1
ATOM 688 O O . ALA A 1 92 ? 2.350 2.325 -16.396 1.00 75.88 92 ALA A O 1
ATOM 689 N N . TRP A 1 93 ? 4.489 2.948 -16.629 1.00 78.25 93 TRP A N 1
ATOM 690 C CA . TRP A 1 93 ? 5.081 1.608 -16.514 1.00 78.25 93 TRP A CA 1
ATOM 691 C C . TRP A 1 93 ? 5.109 1.053 -15.086 1.00 78.25 93 TRP A C 1
ATOM 693 O O . TRP A 1 93 ? 5.234 -0.152 -14.905 1.00 78.25 93 TRP A O 1
ATOM 703 N N . ILE A 1 94 ? 5.050 1.931 -14.085 1.00 81.56 94 ILE A N 1
ATOM 704 C CA . ILE A 1 94 ? 5.101 1.575 -12.664 1.00 81.56 94 ILE A CA 1
ATOM 705 C C . ILE A 1 94 ? 3.686 1.390 -12.104 1.00 81.56 94 ILE A C 1
ATOM 707 O O . ILE A 1 94 ? 3.465 0.573 -11.217 1.00 81.56 94 ILE A O 1
ATOM 711 N N . VAL A 1 95 ? 2.717 2.146 -12.625 1.00 75.56 95 VAL A N 1
ATOM 712 C CA . VAL A 1 95 ? 1.356 2.249 -12.078 1.00 75.56 95 VAL A CA 1
ATOM 713 C C . VAL A 1 95 ? 0.333 1.644 -13.047 1.00 75.56 95 VAL A C 1
ATOM 715 O O . VAL A 1 95 ? -0.649 2.299 -13.391 1.00 75.56 95 VAL A O 1
ATOM 718 N N . SER A 1 96 ? 0.567 0.416 -13.522 1.00 75.94 96 SER A N 1
ATOM 719 C CA . SER A 1 96 ? -0.290 -0.291 -14.498 1.00 75.94 96 SER A CA 1
ATOM 720 C C . SER A 1 96 ? -0.602 -1.724 -14.109 1.00 75.94 96 SER A C 1
ATOM 722 O O . SER A 1 96 ? 0.323 -2.379 -13.582 1.00 75.94 96 SER A O 1
#